Protein AF-A0A1R2CEP1-F1 (afdb_monomer)

Radius of gyration: 15.43 Å; Cα contacts (8 Å, |Δi|>4): 110; chains: 1; bounding box: 35×27×43 Å

Organism: NCBI:txid5963

Nearest PDB structures (foldseek):
  4o4d-assembly1_A  TM=8.294E-01  e=1.642E-04  Entamoeba histolytica HM-1:IMSS-A
  8omi-assembly1_A  TM=8.207E-01  e=2.782E-04  Entamoeba histolytica
  4o4b-assembly1_B  TM=8.382E-01  e=5.744E-04  Entamoeba histolytica HM-1:IMSS-A
  4frf-assembly1_A  TM=8.305E-01  e=5.744E-04  Arabidopsis thaliana
  4frf-assembly1_B  TM=8.344E-01  e=6.553E-04  Arabidopsis thaliana

Foldseek 3Di:
DDKDAALQPDDPPDDPVVNVVRVVLSVLACCNPVRMFDPWDWAAAPVRHTDDTDDDRVVRSPHDPVCVVVSVCSRQDHPNDGNVVVVVVVVVVVVVVVD

InterPro domains:
  IPR005522 Inositol polyphosphate kinase [PF03770] (1-98)
  IPR005522 Inositol polyphosphate kinase [PTHR12400] (1-98)
  IPR038286 Inositol polyphosphate kinase superfamily [G3DSA:3.30.470.160] (1-99)

pLDDT: mean 91.35, std 5.76, range [56.5, 97.38]

Structure (mmCIF, N/CA/C/O backbone):
data_AF-A0A1R2CEP1-F1
#
_entry.id   AF-A0A1R2CEP1-F1
#
loop_
_atom_site.group_PDB
_atom_site.id
_atom_site.type_symbol
_atom_site.label_atom_id
_atom_site.label_alt_id
_atom_site.label_comp_id
_atom_site.label_asym_id
_atom_site.label_entity_id
_atom_site.label_seq_id
_atom_site.pdbx_PDB_ins_code
_atom_site.Cartn_x
_atom_site.Cartn_y
_atom_site.Cartn_z
_atom_site.occupancy
_atom_site.B_iso_or_equiv
_atom_site.auth_seq_id
_atom_site.auth_comp_id
_atom_site.auth_asym_id
_atom_site.auth_atom_id
_atom_site.pdbx_PDB_model_num
ATOM 1 N N . MET A 1 1 ? -6.192 7.886 1.902 1.00 89.50 1 MET A N 1
ATOM 2 C CA . MET A 1 1 ? -4.956 7.124 1.630 1.00 89.50 1 MET A CA 1
ATOM 3 C C . MET A 1 1 ? -4.837 6.962 0.129 1.00 89.50 1 MET A C 1
ATOM 5 O O . MET A 1 1 ? -5.862 6.778 -0.511 1.00 89.50 1 MET A O 1
ATOM 9 N N . ASP A 1 2 ? -3.628 7.068 -0.404 1.00 91.25 2 ASP A N 1
ATOM 10 C CA . ASP A 1 2 ? -3.313 6.786 -1.804 1.00 91.25 2 ASP A CA 1
ATOM 11 C C . ASP A 1 2 ? -2.426 5.537 -1.892 1.00 91.25 2 ASP A C 1
ATOM 13 O O . ASP A 1 2 ? -1.507 5.364 -1.080 1.00 91.25 2 ASP A O 1
ATOM 17 N N . CYS A 1 3 ? -2.715 4.684 -2.873 1.00 91.81 3 CYS A N 1
ATOM 18 C CA . CYS A 1 3 ? -2.052 3.407 -3.093 1.00 91.81 3 CYS A CA 1
ATOM 19 C C . CYS A 1 3 ? -1.695 3.218 -4.569 1.00 91.81 3 CYS A C 1
ATOM 21 O O . CYS A 1 3 ? -2.498 3.455 -5.469 1.00 91.81 3 CYS A O 1
ATOM 23 N N . LYS A 1 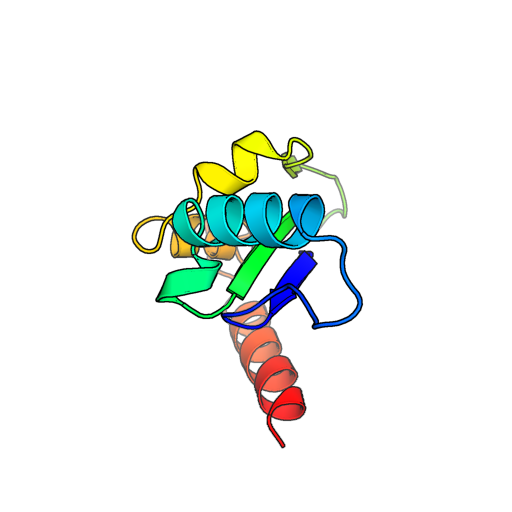4 ? -0.504 2.671 -4.816 1.00 92.44 4 LYS A N 1
ATOM 24 C CA . LYS A 1 4 ? -0.102 2.155 -6.130 1.00 92.44 4 LYS A CA 1
ATOM 25 C C . LYS A 1 4 ? -0.453 0.672 -6.190 1.00 92.44 4 LYS A C 1
ATOM 27 O O . LYS A 1 4 ? 0.022 -0.080 -5.342 1.00 92.44 4 LYS A O 1
ATOM 32 N N . LEU A 1 5 ? -1.232 0.263 -7.188 1.00 93.44 5 LEU A N 1
ATOM 33 C CA . LEU A 1 5 ? -1.634 -1.130 -7.405 1.00 93.44 5 LEU A CA 1
ATOM 34 C C . LEU A 1 5 ? -0.786 -1.798 -8.497 1.00 93.44 5 LEU A C 1
ATOM 36 O O . LEU A 1 5 ? -0.347 -1.144 -9.444 1.00 93.44 5 LEU A O 1
ATOM 40 N N . GLY A 1 6 ? -0.595 -3.109 -8.367 1.00 93.88 6 GLY A N 1
ATOM 41 C CA . GLY A 1 6 ? 0.138 -3.965 -9.296 1.00 93.88 6 GLY A CA 1
ATOM 42 C C . GLY A 1 6 ? 1.569 -4.275 -8.848 1.00 93.88 6 GLY A C 1
ATOM 43 O O . GLY A 1 6 ? 2.269 -3.429 -8.301 1.00 93.88 6 GLY A O 1
ATOM 44 N N . ARG A 1 7 ? 2.043 -5.496 -9.139 1.00 95.69 7 ARG A N 1
ATOM 45 C CA . ARG A 1 7 ? 3.437 -5.924 -8.873 1.00 95.69 7 ARG A CA 1
ATOM 46 C C . ARG A 1 7 ? 4.461 -5.262 -9.800 1.00 95.69 7 ARG A C 1
ATOM 48 O O . ARG A 1 7 ? 5.642 -5.140 -9.469 1.00 95.69 7 ARG A O 1
ATOM 55 N N . ILE A 1 8 ? 4.001 -4.828 -10.969 1.00 94.44 8 ILE A N 1
ATOM 56 C CA . ILE A 1 8 ? 4.784 -4.155 -12.001 1.00 94.44 8 ILE A CA 1
ATOM 57 C C . ILE A 1 8 ? 4.210 -2.752 -12.147 1.00 94.44 8 ILE A C 1
ATOM 59 O O . ILE A 1 8 ? 3.038 -2.594 -12.463 1.00 94.44 8 ILE A O 1
ATOM 63 N N . THR A 1 9 ? 5.034 -1.733 -11.911 1.00 94.00 9 THR A N 1
ATOM 64 C CA . THR A 1 9 ? 4.585 -0.327 -11.935 1.00 94.00 9 THR A CA 1
ATOM 65 C C . THR A 1 9 ? 5.153 0.465 -13.119 1.00 94.00 9 THR A C 1
ATOM 67 O O . THR A 1 9 ? 4.902 1.663 -13.256 1.00 94.00 9 THR A O 1
ATOM 70 N N . TRP A 1 10 ? 5.907 -0.201 -13.994 1.00 94.62 10 TRP A N 1
ATOM 71 C CA . TRP A 1 10 ? 6.432 0.348 -15.242 1.00 94.62 10 TRP A CA 1
ATOM 72 C C . TRP A 1 10 ? 5.722 -0.265 -16.452 1.00 94.62 10 TRP A C 1
ATOM 74 O O . TRP A 1 10 ? 5.055 -1.291 -16.362 1.00 94.62 10 TRP A O 1
ATOM 84 N N . THR A 1 11 ? 5.912 0.365 -17.604 1.00 94.81 11 THR A N 1
ATOM 85 C CA . THR A 1 11 ? 5.379 -0.067 -18.902 1.00 94.81 11 THR A CA 1
ATOM 86 C C . THR A 1 11 ? 6.504 -0.052 -19.940 1.00 94.81 11 THR A C 1
ATOM 88 O O . THR A 1 11 ? 7.528 0.592 -19.691 1.00 94.81 11 THR A O 1
ATOM 91 N N . PRO A 1 12 ? 6.335 -0.706 -21.104 1.00 94.12 12 PRO A N 1
ATOM 92 C CA . PRO A 1 12 ? 7.345 -0.705 -22.166 1.00 94.12 12 PRO A CA 1
ATOM 93 C C . PRO A 1 12 ? 7.691 0.686 -22.720 1.00 94.12 12 PRO A C 1
ATOM 95 O O . PRO A 1 12 ? 8.757 0.865 -23.290 1.00 94.12 12 PRO A O 1
ATOM 98 N N . HIS A 1 13 ? 6.813 1.677 -22.537 1.00 96.50 13 HIS A N 1
ATOM 99 C CA . HIS A 1 13 ? 7.028 3.053 -23.001 1.00 96.50 13 HIS A CA 1
ATOM 100 C C . HIS A 1 13 ? 7.910 3.892 -22.064 1.00 96.50 13 HIS A C 1
ATOM 102 O O . HIS A 1 13 ? 8.259 5.024 -22.390 1.00 96.50 13 HIS A O 1
ATOM 108 N N . HIS A 1 14 ? 8.250 3.376 -20.881 1.00 96.12 14 HIS A N 1
ATOM 109 C CA . HIS A 1 14 ? 9.150 4.066 -19.966 1.00 96.12 14 HIS A CA 1
ATOM 110 C C . HIS A 1 14 ? 10.609 3.937 -20.413 1.00 96.12 14 HIS A C 1
ATOM 112 O O . HIS A 1 14 ? 11.026 2.910 -20.941 1.00 96.12 14 HIS A O 1
ATOM 118 N N . THR A 1 15 ? 11.416 4.957 -20.111 1.00 97.38 15 THR A N 1
ATOM 119 C CA . THR A 1 15 ? 12.869 4.891 -20.325 1.00 97.38 15 THR A CA 1
ATOM 120 C C . THR A 1 15 ? 13.505 3.771 -19.498 1.00 97.38 15 THR A C 1
ATOM 122 O O . THR A 1 15 ? 13.016 3.426 -18.416 1.00 97.38 15 THR A O 1
ATOM 125 N N . GLU A 1 16 ? 14.650 3.252 -19.944 1.00 96.81 16 GLU A N 1
ATOM 126 C CA . GLU A 1 16 ? 15.395 2.224 -19.205 1.00 96.81 16 GLU A CA 1
ATOM 127 C C . GLU A 1 16 ? 15.752 2.661 -17.781 1.00 96.81 16 GLU A C 1
ATOM 129 O O . GLU A 1 16 ? 15.654 1.870 -16.839 1.00 96.81 16 GLU A O 1
ATOM 134 N N . LYS A 1 17 ? 16.123 3.939 -17.610 1.00 97.06 17 LYS A N 1
ATOM 135 C CA . LYS A 1 17 ? 16.385 4.532 -16.295 1.00 97.06 17 LYS A CA 1
ATOM 136 C C . LYS A 1 17 ? 15.144 4.442 -15.412 1.00 97.06 17 LYS A C 1
ATOM 138 O O . LYS A 1 17 ? 15.226 3.941 -14.295 1.00 97.06 17 LYS A O 1
ATOM 143 N N . THR A 1 18 ? 13.986 4.867 -15.918 1.00 96.06 18 THR A N 1
ATOM 144 C CA . THR A 1 18 ? 12.735 4.801 -15.157 1.00 96.06 18 THR A CA 1
ATOM 145 C C . THR A 1 18 ? 12.383 3.362 -14.792 1.00 96.06 18 THR A C 1
ATOM 147 O O . THR A 1 18 ? 12.061 3.097 -13.638 1.00 96.06 18 THR A O 1
ATOM 150 N N . ILE A 1 19 ? 12.490 2.415 -15.728 1.00 96.94 19 ILE A N 1
ATOM 151 C CA . ILE A 1 19 ? 12.232 0.992 -15.456 1.00 96.94 19 ILE A CA 1
ATOM 152 C C . ILE A 1 19 ? 13.154 0.477 -14.342 1.00 96.94 19 ILE A C 1
ATOM 154 O O . ILE A 1 19 ? 12.693 -0.220 -13.437 1.00 96.94 19 ILE A O 1
ATOM 158 N N . ARG A 1 20 ? 14.444 0.833 -14.372 1.00 96.25 20 ARG A N 1
ATOM 159 C CA . ARG A 1 20 ? 15.421 0.459 -13.338 1.00 96.25 20 ARG A CA 1
ATOM 160 C C . ARG A 1 20 ? 15.050 1.027 -11.967 1.00 96.25 20 ARG A C 1
ATOM 162 O O . ARG A 1 20 ? 15.000 0.267 -11.000 1.00 96.25 20 ARG A O 1
ATOM 169 N N . ASP A 1 21 ? 14.728 2.317 -11.901 1.00 93.81 21 ASP A N 1
ATOM 170 C CA . ASP 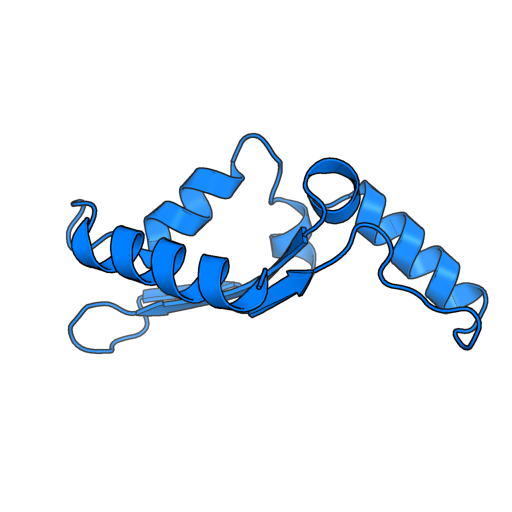A 1 21 ? 14.336 3.006 -10.665 1.00 93.81 21 ASP A CA 1
ATOM 171 C C . ASP A 1 21 ? 13.049 2.393 -10.076 1.00 93.81 21 ASP A C 1
ATOM 173 O O . ASP A 1 21 ? 12.934 2.173 -8.868 1.00 93.81 21 ASP A O 1
ATOM 177 N N . GLN A 1 22 ? 12.085 2.044 -10.934 1.00 93.81 22 GLN A N 1
ATOM 178 C CA . GLN A 1 22 ? 10.845 1.386 -10.524 1.00 93.81 22 GLN A CA 1
ATOM 179 C C . GLN A 1 22 ? 11.068 -0.047 -10.027 1.00 93.81 22 GLN A C 1
ATOM 181 O O . GLN A 1 22 ? 10.515 -0.427 -8.996 1.00 93.81 22 GLN A O 1
ATOM 186 N N . LYS A 1 23 ? 11.918 -0.830 -10.703 1.00 94.88 23 LYS A N 1
ATOM 187 C CA . LYS A 1 23 ? 12.319 -2.165 -10.233 1.00 94.88 23 LYS A CA 1
ATOM 188 C C . LYS A 1 23 ? 12.985 -2.097 -8.860 1.00 94.88 23 LYS A C 1
ATOM 190 O O . LYS A 1 23 ? 12.664 -2.911 -7.999 1.00 94.88 23 LYS A O 1
ATOM 195 N N . ALA A 1 24 ? 13.882 -1.133 -8.644 1.00 93.06 24 ALA A N 1
ATOM 196 C CA . ALA A 1 24 ? 14.521 -0.926 -7.346 1.00 93.06 24 ALA A CA 1
ATOM 197 C C . ALA A 1 24 ? 13.486 -0.577 -6.265 1.00 93.06 24 ALA A C 1
ATOM 199 O O . ALA A 1 24 ? 13.461 -1.208 -5.212 1.00 93.06 24 ALA A O 1
ATOM 200 N N . LYS A 1 25 ? 12.562 0.348 -6.555 1.00 91.00 25 LYS A N 1
ATOM 201 C CA . LYS A 1 25 ? 11.487 0.727 -5.625 1.00 91.00 25 LYS A CA 1
ATOM 202 C C . LYS A 1 25 ? 10.554 -0.439 -5.285 1.00 91.00 25 LYS A C 1
ATOM 204 O O . LYS A 1 25 ? 10.193 -0.606 -4.124 1.00 91.00 25 LYS A O 1
ATOM 209 N N . ASN A 1 26 ? 10.186 -1.269 -6.260 1.00 93.56 26 ASN A N 1
ATOM 210 C CA . ASN A 1 26 ? 9.294 -2.406 -6.019 1.00 93.56 26 ASN A CA 1
ATOM 211 C C . ASN A 1 26 ? 9.939 -3.494 -5.145 1.00 93.56 26 ASN A C 1
ATOM 213 O O . ASN A 1 26 ? 9.205 -4.223 -4.4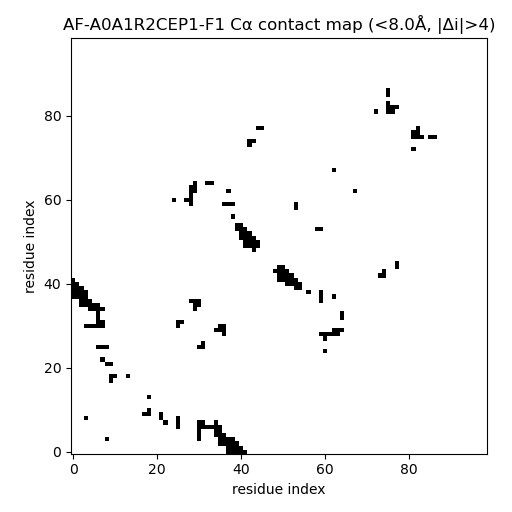90 1.00 93.56 26 ASN A O 1
ATOM 217 N N . LYS A 1 27 ? 11.278 -3.587 -5.106 1.00 91.50 27 LYS A N 1
ATOM 218 C CA . LYS A 1 27 ? 12.014 -4.484 -4.193 1.00 91.50 27 LYS A CA 1
ATOM 219 C C . LYS A 1 27 ? 12.068 -3.979 -2.750 1.00 91.50 27 LYS A C 1
ATOM 221 O O . LYS A 1 27 ? 12.232 -4.782 -1.845 1.00 91.50 27 LYS A O 1
ATOM 226 N N . LEU A 1 28 ? 11.977 -2.665 -2.552 1.00 91.38 28 LEU A N 1
ATOM 227 C CA . LEU A 1 28 ? 12.082 -2.005 -1.244 1.00 91.38 28 LEU A CA 1
ATOM 228 C C . LEU A 1 28 ? 10.718 -1.691 -0.618 1.00 91.38 28 LEU A C 1
ATOM 230 O O . LEU A 1 28 ? 10.644 -0.986 0.378 1.00 91.38 28 LEU A O 1
ATOM 234 N N . THR A 1 29 ? 9.629 -2.119 -1.247 1.00 94.06 29 THR A N 1
ATOM 235 C CA . THR A 1 29 ? 8.266 -1.819 -0.806 1.00 94.06 29 THR A CA 1
ATOM 236 C C . THR A 1 29 ? 7.411 -3.064 -0.951 1.00 94.06 29 THR A C 1
ATOM 238 O O . THR A 1 29 ? 7.758 -3.986 -1.690 1.00 94.06 29 THR A O 1
ATOM 241 N N . THR A 1 30 ? 6.221 -3.041 -0.362 1.00 96.06 30 THR A N 1
ATOM 242 C CA . THR A 1 30 ? 5.233 -4.127 -0.457 1.00 96.06 30 THR A CA 1
ATOM 243 C C . THR A 1 30 ? 4.686 -4.363 -1.876 1.00 96.06 30 THR A C 1
ATOM 245 O O . THR A 1 30 ? 3.864 -5.246 -2.107 1.00 96.06 30 THR A O 1
ATOM 248 N N . THR A 1 31 ? 5.128 -3.586 -2.875 1.00 95.88 31 THR A N 1
ATOM 249 C CA . THR A 1 31 ? 4.666 -3.732 -4.263 1.00 95.88 31 THR A CA 1
ATOM 250 C C . THR A 1 31 ? 5.016 -5.097 -4.839 1.00 95.88 31 THR A C 1
ATOM 252 O O . THR A 1 31 ? 4.177 -5.708 -5.495 1.00 95.88 31 THR A O 1
ATOM 255 N N . GLY A 1 32 ? 6.241 -5.580 -4.611 1.00 92.69 32 GLY A N 1
ATOM 256 C CA . GLY A 1 32 ? 6.679 -6.871 -5.141 1.00 92.69 32 GLY A CA 1
ATOM 257 C C . GLY A 1 32 ? 5.973 -8.060 -4.485 1.00 92.69 32 GLY A C 1
ATOM 258 O O . GLY A 1 32 ? 5.618 -9.017 -5.172 1.00 92.69 32 GLY A O 1
ATOM 259 N N . THR A 1 33 ? 5.740 -7.978 -3.177 1.00 95.06 33 THR A N 1
ATOM 260 C CA . THR A 1 33 ? 5.200 -9.058 -2.342 1.00 95.06 33 THR A CA 1
ATOM 261 C C . THR A 1 33 ? 3.670 -9.082 -2.360 1.00 95.06 33 THR A C 1
ATOM 263 O O . THR A 1 33 ? 3.059 -10.041 -2.845 1.00 95.06 33 THR A O 1
ATOM 266 N N . LEU A 1 34 ? 3.041 -7.985 -1.934 1.00 95.69 34 LEU A N 1
ATOM 267 C CA . LEU A 1 34 ? 1.589 -7.853 -1.782 1.00 95.69 34 LEU A CA 1
ATOM 268 C C . LEU A 1 34 ? 0.887 -7.366 -3.053 1.00 95.69 34 LEU A C 1
ATOM 270 O O . LEU A 1 34 ? -0.337 -7.401 -3.139 1.00 95.69 34 LEU A O 1
ATOM 274 N N . GLY A 1 35 ? 1.637 -6.907 -4.058 1.00 95.56 35 GLY A N 1
ATOM 275 C CA . GLY A 1 35 ? 1.051 -6.375 -5.289 1.00 95.56 35 GLY A CA 1
ATOM 276 C C . GLY A 1 35 ? 0.457 -4.978 -5.145 1.00 95.56 35 GLY A C 1
ATOM 277 O O . GLY A 1 35 ? -0.261 -4.539 -6.038 1.00 95.56 35 GLY A O 1
ATOM 278 N N . PHE A 1 36 ? 0.763 -4.265 -4.061 1.00 95.06 36 PHE A N 1
ATOM 279 C CA . PHE A 1 36 ? 0.461 -2.845 -3.906 1.00 95.06 36 PHE A CA 1
ATOM 280 C C . PHE A 1 36 ? 1.410 -2.190 -2.898 1.00 95.06 36 PHE A C 1
ATOM 282 O O . PHE A 1 36 ? 2.090 -2.875 -2.139 1.00 95.06 36 PHE A O 1
ATOM 289 N N . ARG A 1 37 ? 1.448 -0.857 -2.857 1.00 94.19 37 ARG A N 1
ATOM 290 C CA . ARG A 1 37 ? 2.073 -0.096 -1.760 1.00 94.19 37 ARG A CA 1
ATOM 291 C C . ARG A 1 37 ? 1.290 1.169 -1.449 1.00 94.19 37 ARG A C 1
ATOM 293 O O . ARG A 1 37 ? 0.682 1.750 -2.350 1.00 94.19 37 ARG A O 1
ATOM 300 N N . ILE A 1 38 ? 1.399 1.641 -0.214 1.00 93.75 38 ILE A N 1
ATOM 301 C CA . ILE A 1 38 ? 0.940 2.978 0.173 1.00 93.75 38 ILE A CA 1
ATOM 302 C C . ILE A 1 38 ? 1.890 4.015 -0.451 1.00 93.75 38 ILE A C 1
ATOM 304 O O . ILE A 1 38 ? 3.110 3.891 -0.342 1.00 93.75 38 ILE A O 1
ATOM 308 N N . SER A 1 39 ? 1.338 5.019 -1.136 1.00 91.75 39 SER A N 1
ATOM 309 C CA . SER A 1 39 ? 2.084 6.130 -1.759 1.00 91.75 39 SER A CA 1
ATOM 310 C C . SER A 1 39 ? 1.745 7.502 -1.183 1.00 91.75 39 SER A C 1
ATOM 312 O O . SER A 1 39 ? 2.444 8.471 -1.472 1.00 91.75 39 SER A O 1
ATOM 314 N N . GLY A 1 40 ? 0.696 7.587 -0.365 1.00 92.88 40 GLY A N 1
ATOM 315 C CA . GLY A 1 40 ? 0.290 8.806 0.319 1.00 92.88 40 GLY A CA 1
ATOM 316 C C . GLY A 1 40 ? -0.591 8.492 1.520 1.00 92.88 40 GLY A C 1
ATOM 317 O O . GLY A 1 40 ? -1.564 7.743 1.403 1.00 92.88 40 GLY A O 1
ATOM 318 N N . LEU A 1 41 ? -0.295 9.086 2.678 1.00 92.50 41 LEU A N 1
ATOM 319 C CA . LEU A 1 41 ? -1.133 8.926 3.865 1.00 92.50 41 LEU A CA 1
ATOM 320 C C . LEU A 1 41 ? -1.362 10.264 4.565 1.00 92.50 41 LEU A C 1
ATOM 322 O O . LEU A 1 41 ? -0.422 10.964 4.928 1.00 92.50 41 LEU A O 1
ATOM 326 N N . VAL A 1 42 ? -2.635 10.592 4.766 1.00 92.44 42 VAL A N 1
ATOM 327 C CA . VAL A 1 42 ? -3.105 11.679 5.625 1.00 92.44 42 VAL A CA 1
ATOM 328 C C . VAL A 1 42 ? -4.174 11.074 6.518 1.00 92.44 42 VAL A C 1
ATOM 330 O O . VAL A 1 42 ? -5.118 10.470 6.004 1.00 92.44 42 VAL A O 1
ATOM 333 N N . VAL A 1 43 ? -4.013 11.232 7.826 1.00 90.94 43 VAL A N 1
ATOM 334 C CA . VAL A 1 43 ? -4.959 10.761 8.838 1.00 90.94 43 VAL A CA 1
ATOM 335 C C . VAL A 1 43 ? -5.593 11.978 9.495 1.00 90.94 43 VAL A C 1
ATOM 337 O O . VAL A 1 43 ? -4.898 12.937 9.850 1.00 90.94 43 VAL A O 1
ATOM 340 N N . LYS A 1 44 ? -6.917 11.943 9.628 1.00 89.94 44 LYS A N 1
ATOM 341 C CA . LYS A 1 44 ? -7.708 12.973 10.298 1.00 89.94 44 LYS A CA 1
ATOM 342 C C . LYS A 1 44 ? -8.507 12.349 11.436 1.00 89.94 44 LYS A C 1
ATOM 344 O O . LYS A 1 44 ? -8.901 11.194 11.314 1.00 89.94 44 LYS A O 1
ATOM 349 N N . ASN A 1 45 ? -8.746 13.106 12.500 1.00 86.38 45 ASN A N 1
ATOM 350 C CA . ASN A 1 45 ? -9.714 12.721 13.526 1.00 86.38 45 ASN A CA 1
ATOM 351 C C . ASN A 1 45 ? -11.156 12.963 13.037 1.00 86.38 45 ASN A C 1
ATOM 353 O O . ASN A 1 45 ? -11.387 13.508 11.951 1.00 86.38 45 ASN A O 1
ATOM 357 N N . ASN A 1 46 ? -12.134 12.585 13.859 1.00 83.25 46 ASN A N 1
ATOM 358 C CA . ASN A 1 46 ? -13.557 12.742 13.548 1.00 83.25 46 ASN A CA 1
ATOM 359 C C . ASN A 1 46 ? -14.022 14.207 13.463 1.00 83.25 46 ASN A C 1
ATOM 361 O O . ASN A 1 46 ? -15.053 14.490 12.859 1.00 83.25 46 ASN A O 1
ATOM 365 N N . GLN A 1 47 ? -13.248 15.148 14.005 1.00 87.75 47 GLN A N 1
ATOM 366 C CA . GLN A 1 47 ? -13.467 16.589 13.861 1.00 87.75 47 GLN A CA 1
ATOM 367 C C . GLN A 1 47 ? -12.928 17.127 12.521 1.00 87.75 47 GLN A C 1
ATOM 369 O O . GLN A 1 47 ? -13.084 18.306 12.208 1.00 87.75 47 GLN A O 1
ATOM 374 N N . GLY A 1 48 ? -12.306 16.269 11.704 1.00 87.88 48 GLY A N 1
ATOM 375 C CA . GLY A 1 48 ? -11.714 16.628 10.417 1.00 87.88 48 GLY A CA 1
ATOM 376 C C . GLY A 1 48 ? -10.319 17.246 10.526 1.00 87.88 48 GLY A C 1
ATOM 377 O O . GLY A 1 48 ? -9.738 17.631 9.503 1.00 87.88 48 GLY A O 1
ATOM 378 N N . GLU A 1 49 ? -9.758 17.311 11.731 1.00 90.62 49 GLU A N 1
ATOM 379 C CA . GLU A 1 49 ? -8.424 17.833 11.992 1.00 90.62 49 GLU A CA 1
ATOM 380 C C . GLU A 1 49 ? -7.377 16.803 11.587 1.00 90.62 49 GLU A C 1
ATOM 382 O O . GLU A 1 49 ? -7.495 15.608 11.852 1.00 90.62 49 GLU A O 1
ATOM 387 N N . LYS A 1 50 ? -6.318 17.266 10.934 1.00 91.44 50 LYS A N 1
ATOM 388 C CA . LYS A 1 50 ? -5.215 16.419 10.488 1.00 91.44 50 LYS A CA 1
ATOM 389 C C . LYS A 1 50 ? -4.298 16.088 11.666 1.00 91.44 50 LYS A C 1
ATOM 391 O O . LYS A 1 50 ? -3.653 16.986 12.198 1.00 91.44 50 LYS A O 1
ATOM 396 N N . ILE A 1 51 ? -4.179 14.803 11.990 1.00 90.31 51 ILE A N 1
ATOM 397 C CA . ILE A 1 51 ? -3.363 14.313 13.114 1.00 90.31 51 ILE A CA 1
ATOM 398 C C . ILE A 1 51 ? -2.053 13.656 12.667 1.00 90.31 51 ILE A C 1
ATOM 400 O O . ILE A 1 51 ? -1.069 13.686 13.396 1.00 90.31 51 ILE A O 1
ATOM 404 N N . GLU A 1 52 ? -1.998 13.114 11.447 1.00 89.25 52 GLU A N 1
ATOM 405 C CA . GLU A 1 52 ? -0.775 12.527 10.890 1.00 89.25 52 GLU A CA 1
ATOM 406 C C . GLU A 1 52 ? -0.708 12.743 9.373 1.00 89.25 52 GLU A C 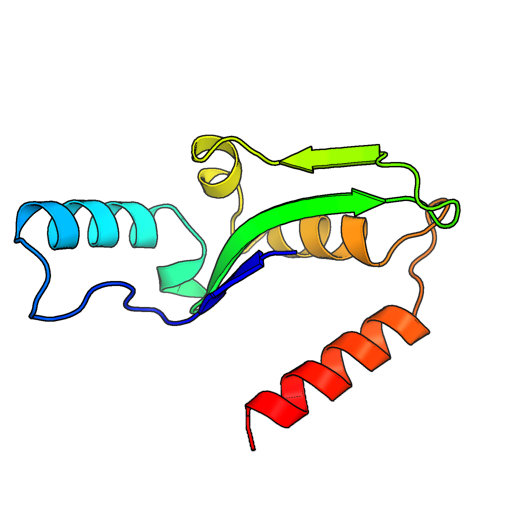1
ATOM 408 O O . GLU A 1 52 ? -1.726 12.764 8.673 1.00 89.25 52 GLU A O 1
ATOM 413 N N . GLN A 1 53 ? 0.504 12.898 8.840 1.00 90.50 53 GLN A N 1
ATOM 414 C CA . GLN A 1 53 ? 0.753 12.858 7.403 1.00 90.50 53 GLN A CA 1
ATOM 415 C C . GLN A 1 53 ? 2.119 12.254 7.100 1.00 90.50 53 GLN A C 1
ATOM 417 O O . GLN A 1 53 ? 3.141 12.740 7.581 1.00 90.50 53 GLN A O 1
ATOM 422 N N . LEU A 1 54 ? 2.131 11.269 6.205 1.00 86.00 54 LEU A N 1
ATOM 423 C CA . LEU A 1 54 ? 3.342 10.802 5.545 1.00 86.00 54 LEU A CA 1
ATOM 424 C C . LEU A 1 54 ? 3.414 11.434 4.156 1.00 86.00 54 LEU A C 1
ATOM 426 O O . LEU A 1 54 ? 2.528 11.248 3.324 1.00 86.00 54 LEU A O 1
ATOM 430 N N . VAL A 1 55 ? 4.468 12.220 3.935 1.00 74.00 55 VAL A N 1
ATOM 431 C CA . VAL A 1 55 ? 4.711 12.980 2.692 1.00 74.00 55 VAL A CA 1
ATOM 432 C C . VAL A 1 55 ? 6.033 12.636 2.020 1.00 74.00 55 VAL A C 1
ATOM 434 O O . VAL A 1 55 ? 6.200 12.903 0.834 1.00 74.00 55 VAL A O 1
ATOM 437 N N . LYS A 1 56 ? 6.984 12.062 2.759 1.00 78.38 56 LYS A N 1
ATOM 438 C CA . LYS A 1 56 ? 8.323 11.772 2.242 1.00 78.38 56 LYS A CA 1
ATOM 439 C C . LYS A 1 56 ? 8.352 10.401 1.580 1.00 78.38 56 LYS A C 1
ATOM 441 O O . LYS A 1 56 ? 7.895 9.427 2.172 1.00 78.38 56 LYS A O 1
ATOM 446 N N . ASN A 1 57 ? 8.923 10.328 0.377 1.00 74.81 57 ASN A N 1
ATOM 447 C CA . ASN A 1 57 ? 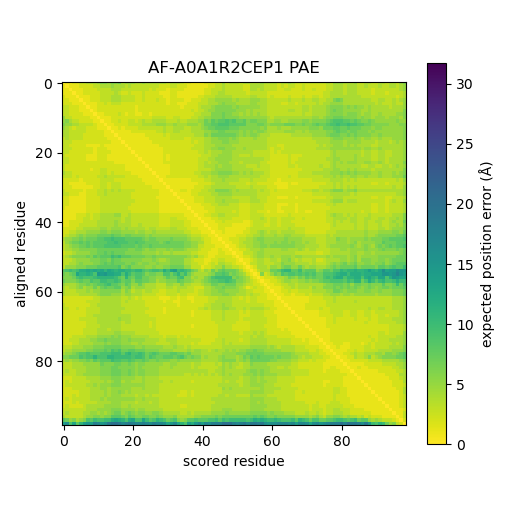9.036 9.084 -0.391 1.00 74.81 57 ASN A CA 1
ATOM 448 C C . ASN A 1 57 ? 9.749 7.977 0.397 1.00 74.81 57 ASN A C 1
ATOM 450 O O . ASN A 1 57 ? 9.373 6.811 0.302 1.00 74.81 57 ASN A O 1
ATOM 454 N N . GLU A 1 58 ? 10.753 8.352 1.184 1.00 81.00 58 GLU A N 1
ATOM 455 C CA . GLU A 1 58 ? 11.569 7.451 1.996 1.00 81.00 58 GLU A CA 1
ATOM 456 C C . GLU A 1 58 ? 10.741 6.800 3.109 1.00 81.00 58 GLU A C 1
ATOM 458 O O . GLU A 1 58 ? 10.939 5.632 3.426 1.00 81.00 58 GLU A O 1
ATOM 463 N N . ALA A 1 59 ? 9.755 7.519 3.653 1.00 80.81 59 ALA A N 1
ATOM 464 C CA . ALA A 1 59 ? 8.898 7.002 4.714 1.00 80.81 59 ALA A CA 1
ATOM 465 C C . ALA A 1 59 ? 7.944 5.898 4.224 1.00 80.81 59 ALA A C 1
ATOM 467 O O . ALA A 1 59 ? 7.483 5.081 5.012 1.00 80.81 59 ALA A O 1
ATOM 468 N N . PHE A 1 60 ? 7.672 5.825 2.918 1.00 84.94 60 PHE A N 1
ATOM 469 C CA . PHE A 1 60 ? 6.902 4.716 2.346 1.00 84.94 60 PHE A CA 1
ATOM 470 C C . PHE A 1 60 ? 7.755 3.464 2.103 1.00 84.94 60 PHE A C 1
ATOM 472 O O . PHE A 1 60 ? 7.200 2.384 1.931 1.00 84.94 60 PHE A O 1
ATOM 479 N N . MET A 1 61 ? 9.090 3.584 2.101 1.00 86.81 61 MET A N 1
ATOM 480 C CA . MET A 1 61 ? 10.001 2.435 1.983 1.00 86.81 61 MET A CA 1
ATOM 481 C C . MET A 1 61 ? 10.188 1.692 3.311 1.00 86.81 61 MET A C 1
ATOM 483 O O . MET A 1 61 ? 10.624 0.549 3.308 1.00 86.81 61 MET A O 1
ATOM 487 N N . SER A 1 62 ? 9.836 2.306 4.447 1.00 90.00 62 SER A N 1
ATOM 488 C CA . SER A 1 62 ? 9.805 1.625 5.750 1.00 90.00 62 SER A CA 1
ATOM 489 C C . SER A 1 62 ? 8.517 0.830 5.997 1.00 90.00 62 SER A C 1
ATOM 491 O O . SER A 1 62 ? 8.360 0.239 7.064 1.00 90.00 62 SER A O 1
ATOM 493 N N . ILE A 1 63 ? 7.578 0.840 5.046 1.00 93.38 63 ILE A N 1
ATOM 494 C CA . ILE A 1 63 ? 6.351 0.043 5.111 1.00 93.38 63 ILE A CA 1
ATOM 495 C C . ILE A 1 63 ? 6.652 -1.335 4.529 1.00 93.38 63 ILE A C 1
ATOM 497 O O . ILE A 1 63 ? 7.014 -1.457 3.357 1.00 93.38 63 ILE A O 1
ATOM 501 N N . THR A 1 64 ? 6.494 -2.357 5.359 1.00 94.81 64 THR A N 1
ATOM 502 C CA . THR A 1 64 ? 6.793 -3.755 5.049 1.00 94.81 64 THR A CA 1
ATOM 503 C C . THR A 1 64 ? 5.545 -4.613 5.217 1.00 94.81 64 THR A C 1
ATOM 505 O O . THR A 1 64 ? 4.539 -4.164 5.770 1.00 94.81 64 THR A O 1
ATOM 508 N N . ASP A 1 65 ? 5.603 -5.857 4.753 1.00 95.12 65 ASP A N 1
ATOM 509 C CA . ASP A 1 65 ? 4.495 -6.808 4.867 1.00 95.12 65 ASP A CA 1
ATOM 510 C C . ASP A 1 65 ? 4.099 -7.038 6.338 1.00 95.12 65 ASP A C 1
ATOM 512 O O . ASP A 1 65 ? 2.923 -7.217 6.648 1.00 95.12 65 ASP A O 1
ATOM 516 N N . GLU A 1 66 ? 5.066 -6.957 7.254 1.00 95.56 66 GLU A N 1
ATOM 517 C CA . GLU A 1 66 ? 4.872 -7.180 8.687 1.00 95.56 66 GLU A CA 1
ATOM 518 C C . GLU A 1 66 ? 4.177 -6.007 9.387 1.00 95.56 66 GLU A C 1
ATOM 520 O O . GLU A 1 66 ? 3.417 -6.221 10.330 1.00 95.56 66 GLU A O 1
ATOM 525 N N . ASN A 1 67 ? 4.427 -4.766 8.950 1.00 95.31 67 ASN A N 1
ATOM 526 C CA . ASN A 1 67 ? 3.931 -3.566 9.637 1.00 95.31 67 ASN A CA 1
ATOM 527 C C . ASN A 1 67 ? 2.793 -2.842 8.903 1.00 95.31 67 ASN A C 1
ATOM 529 O O . ASN A 1 67 ? 2.210 -1.901 9.445 1.00 95.31 67 ASN A O 1
ATOM 533 N N . ILE A 1 68 ? 2.438 -3.271 7.688 1.00 94.06 68 ILE A N 1
ATOM 534 C CA . ILE A 1 68 ? 1.434 -2.584 6.866 1.00 94.06 68 ILE A CA 1
ATOM 535 C C . ILE A 1 68 ? 0.073 -2.468 7.565 1.00 94.06 68 ILE A C 1
ATOM 537 O O . ILE A 1 68 ? -0.603 -1.444 7.445 1.00 94.06 68 ILE A O 1
ATOM 541 N N . HIS A 1 69 ? -0.306 -3.470 8.363 1.00 93.81 69 HIS A N 1
ATOM 542 C CA . HIS A 1 69 ? -1.544 -3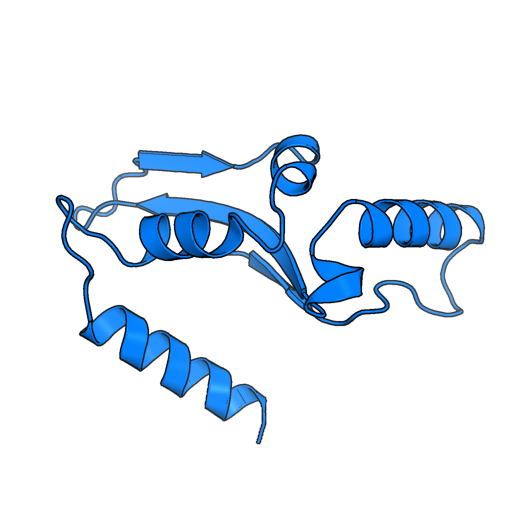.454 9.141 1.00 93.81 69 HIS A CA 1
ATOM 543 C C . HIS A 1 69 ? -1.617 -2.284 10.127 1.00 93.81 69 HIS A C 1
ATOM 545 O O . HIS A 1 69 ? -2.705 -1.757 10.356 1.00 93.81 69 HIS A O 1
ATOM 551 N N . ASP A 1 70 ? -0.490 -1.830 10.675 1.00 93.44 70 ASP A N 1
ATOM 552 C CA . ASP A 1 70 ? -0.482 -0.707 11.613 1.00 93.44 70 ASP A CA 1
ATOM 553 C C . ASP A 1 70 ? -0.776 0.622 10.908 1.00 93.44 70 ASP A C 1
ATOM 555 O O . ASP A 1 70 ? -1.444 1.489 11.472 1.00 93.44 70 ASP A O 1
ATOM 559 N N . TYR A 1 71 ? -0.393 0.760 9.636 1.00 92.69 71 TYR A N 1
ATOM 560 C CA . TYR A 1 71 ? -0.779 1.915 8.821 1.00 92.69 71 TYR A CA 1
ATOM 561 C C . TYR A 1 71 ? -2.271 1.908 8.484 1.00 92.69 71 TYR A C 1
ATOM 563 O O . TYR A 1 71 ? -2.900 2.965 8.495 1.00 92.69 71 TYR A O 1
ATOM 571 N N . PHE A 1 72 ? -2.861 0.734 8.246 1.00 92.75 72 PHE A N 1
ATOM 572 C CA . PHE A 1 72 ? -4.312 0.618 8.085 1.00 92.75 72 PHE A CA 1
ATOM 573 C C . PHE A 1 72 ? -5.056 0.959 9.375 1.00 92.75 72 PHE A C 1
ATOM 575 O O . PHE A 1 72 ? -6.022 1.720 9.334 1.00 92.75 72 PHE A O 1
ATOM 582 N N . LYS A 1 73 ? -4.578 0.471 10.526 1.00 92.69 73 LYS A N 1
ATOM 583 C CA . LYS A 1 73 ? -5.147 0.796 11.842 1.00 92.69 73 LYS A CA 1
ATOM 584 C C . LYS A 1 73 ? -5.213 2.303 12.079 1.00 92.69 73 LYS A C 1
ATOM 586 O O . LYS A 1 73 ? -6.262 2.787 12.483 1.00 92.69 73 LYS A O 1
ATOM 591 N N . LYS A 1 74 ? -4.168 3.063 11.730 1.00 90.50 74 LYS A N 1
ATOM 592 C CA . LYS A 1 74 ? -4.180 4.537 11.833 1.00 90.50 74 LYS A CA 1
ATOM 593 C C . LYS A 1 74 ? -5.348 5.198 11.093 1.00 90.50 74 LYS A C 1
ATOM 595 O O . LYS A 1 74 ? -5.787 6.262 11.501 1.00 90.50 74 LYS A O 1
ATOM 600 N N . ILE A 1 75 ? -5.832 4.597 10.006 1.00 89.44 75 ILE A N 1
ATOM 601 C CA . ILE A 1 75 ? -6.927 5.141 9.186 1.00 89.44 75 ILE A CA 1
ATOM 602 C C . ILE A 1 75 ? -8.292 4.813 9.788 1.00 89.44 75 ILE A C 1
ATOM 604 O O . ILE A 1 75 ? -9.216 5.613 9.688 1.00 89.44 75 ILE A O 1
ATOM 608 N N . VAL A 1 76 ? -8.430 3.617 10.360 1.00 91.69 76 VAL A N 1
ATOM 609 C CA . VAL A 1 76 ? -9.724 3.074 10.801 1.00 91.69 76 VAL A CA 1
ATOM 610 C C . VAL A 1 76 ? -9.922 3.146 12.313 1.00 91.69 76 VAL A C 1
ATOM 612 O O . VAL A 1 76 ? -10.939 2.674 12.810 1.00 91.69 76 VAL A O 1
ATOM 615 N N . MET A 1 77 ? -8.963 3.691 13.059 1.00 91.00 77 MET A N 1
ATOM 616 C CA . MET A 1 77 ? -9.072 3.892 14.500 1.00 91.00 77 MET A CA 1
ATOM 617 C C . MET A 1 77 ? -9.507 5.317 14.831 1.00 91.00 77 MET A C 1
ATOM 619 O O . MET A 1 77 ? -9.015 6.278 14.248 1.00 91.00 77 MET A O 1
ATOM 623 N N . ASP A 1 78 ? -10.360 5.437 15.843 1.00 85.50 78 ASP A N 1
ATOM 624 C CA . ASP A 1 78 ? -10.673 6.696 16.515 1.00 85.50 78 ASP A CA 1
ATOM 625 C C . ASP A 1 78 ? -10.576 6.485 18.027 1.00 85.50 78 ASP A C 1
ATOM 627 O O . ASP A 1 78 ? -11.021 5.457 18.538 1.00 85.50 78 ASP A O 1
ATOM 631 N N . GLN A 1 79 ? -9.930 7.419 18.728 1.00 85.12 79 GLN A N 1
ATOM 632 C CA . GLN A 1 79 ? -9.708 7.361 20.183 1.00 85.12 79 GLN A CA 1
ATOM 633 C C . GLN A 1 79 ? -9.168 6.006 20.699 1.00 85.12 79 GLN A C 1
ATOM 635 O O . GLN A 1 79 ? -9.505 5.557 21.790 1.00 85.12 79 GLN A O 1
ATOM 640 N N . GLY A 1 80 ? -8.319 5.334 19.914 1.00 85.81 80 GLY A N 1
ATOM 641 C CA . GLY A 1 80 ? -7.744 4.034 20.283 1.00 85.81 80 GLY A CA 1
ATOM 642 C C . GLY A 1 80 ? -8.634 2.819 19.988 1.00 85.81 80 GLY A C 1
ATOM 643 O O . GLY A 1 80 ? -8.236 1.696 20.289 1.00 85.81 80 GLY A O 1
ATOM 644 N N . ILE A 1 81 ? -9.801 3.012 19.368 1.00 90.44 81 ILE A N 1
ATOM 645 C CA . ILE A 1 81 ? -10.778 1.958 19.068 1.00 90.44 81 ILE A CA 1
ATOM 646 C C . ILE A 1 81 ? -10.949 1.818 17.553 1.00 90.44 81 ILE A C 1
ATOM 648 O O . ILE A 1 81 ? -11.130 2.806 16.840 1.00 90.44 81 ILE A O 1
ATOM 652 N N . ILE A 1 82 ? -10.925 0.579 17.053 1.00 92.00 82 ILE A N 1
ATOM 653 C CA . ILE A 1 82 ? -11.194 0.274 15.641 1.00 92.00 82 ILE A CA 1
ATOM 654 C C . ILE A 1 82 ? -12.667 0.541 15.324 1.00 92.00 82 ILE A C 1
ATOM 656 O O . ILE A 1 82 ? -13.571 -0.041 15.922 1.00 92.00 82 ILE A O 1
ATOM 660 N N . GLN A 1 83 ? -12.903 1.370 14.315 1.00 92.31 83 GLN A N 1
ATOM 661 C CA . GLN A 1 83 ? -14.222 1.687 13.790 1.00 92.31 83 GLN A CA 1
ATOM 662 C C . GLN A 1 83 ? -14.646 0.606 12.785 1.00 92.31 83 GLN A C 1
ATOM 664 O O . GLN A 1 83 ? -14.435 0.737 11.580 1.00 92.31 83 GLN A O 1
ATOM 669 N N . VAL A 1 84 ? -15.242 -0.487 13.277 1.00 93.94 84 VAL A N 1
ATOM 670 C CA . VAL A 1 84 ? -15.582 -1.688 12.478 1.00 93.94 84 VAL A CA 1
ATOM 671 C C . VAL A 1 84 ? -16.374 -1.355 11.209 1.00 93.94 84 VAL A C 1
ATOM 673 O O . VAL A 1 84 ? -16.022 -1.826 10.133 1.00 93.94 84 VAL A O 1
ATOM 676 N N . ARG A 1 85 ? -17.367 -0.461 11.298 1.00 93.50 85 ARG A N 1
ATOM 677 C CA . ARG A 1 85 ? -18.175 -0.041 10.137 1.00 93.50 85 ARG A CA 1
ATOM 678 C C . ARG A 1 85 ? -17.345 0.602 9.024 1.00 93.50 85 ARG A C 1
ATOM 680 O O . ARG A 1 85 ? -17.656 0.443 7.849 1.00 93.50 85 ARG A O 1
ATOM 687 N N . VAL A 1 86 ? -16.285 1.329 9.382 1.00 91.06 86 VAL A N 1
ATOM 688 C CA . VAL A 1 86 ? -15.373 1.937 8.405 1.00 91.06 86 VAL A CA 1
ATOM 689 C C . VAL A 1 86 ? -14.578 0.844 7.695 1.00 91.06 86 VAL A C 1
ATOM 691 O O . VAL A 1 86 ? -14.455 0.884 6.473 1.00 91.06 86 VAL A O 1
ATOM 694 N N . VAL A 1 87 ? -14.093 -0.160 8.436 1.00 94.25 87 VAL A N 1
ATOM 695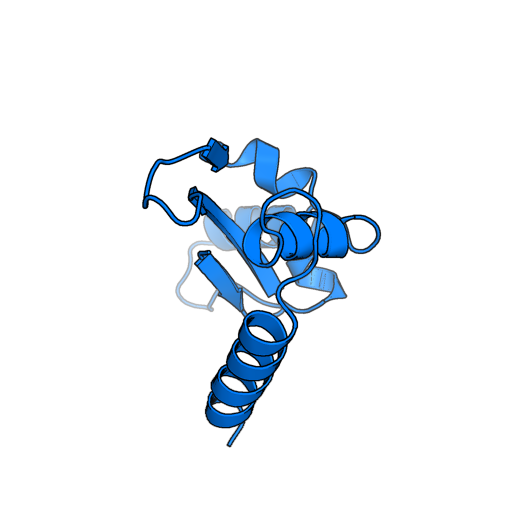 C CA . VAL A 1 87 ? -13.388 -1.323 7.869 1.00 94.25 87 VAL A CA 1
ATOM 696 C C . VAL A 1 87 ? -14.288 -2.094 6.904 1.00 94.25 87 VAL A C 1
ATOM 698 O O . VAL A 1 87 ? -13.878 -2.369 5.779 1.00 94.25 87 VAL A O 1
ATOM 701 N N . GLU A 1 88 ? -15.520 -2.400 7.314 1.00 96.12 88 GLU A N 1
ATOM 702 C CA . GLU A 1 88 ? -16.507 -3.088 6.473 1.00 96.12 88 GLU A CA 1
ATOM 703 C C . GLU A 1 88 ? -16.780 -2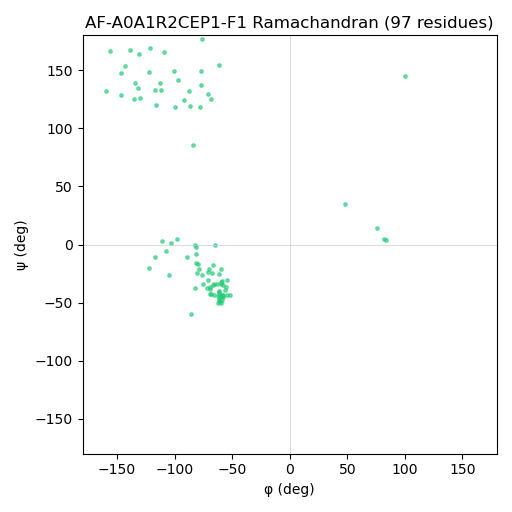.314 5.181 1.00 96.12 88 GLU A C 1
ATOM 705 O O . GLU A 1 88 ? -16.752 -2.899 4.099 1.00 96.12 88 GLU A O 1
ATOM 710 N N . ASN A 1 89 ? -16.956 -0.993 5.275 1.00 94.06 89 ASN A N 1
ATOM 711 C CA . ASN A 1 89 ? -17.144 -0.136 4.109 1.00 94.06 89 ASN A CA 1
ATOM 712 C C . ASN A 1 89 ? -15.926 -0.162 3.167 1.00 94.06 89 ASN A C 1
ATOM 714 O O . ASN A 1 89 ? -16.090 -0.284 1.957 1.00 94.06 89 ASN A O 1
ATOM 718 N N . PHE A 1 90 ? -14.696 -0.114 3.698 1.00 92.62 90 PHE A N 1
ATOM 719 C CA . PHE A 1 90 ? -13.481 -0.250 2.881 1.00 92.62 90 PHE A CA 1
ATOM 720 C C . PHE A 1 90 ? -13.437 -1.579 2.124 1.00 92.62 90 PHE A C 1
ATOM 722 O O . PHE A 1 90 ? -13.093 -1.595 0.941 1.00 92.62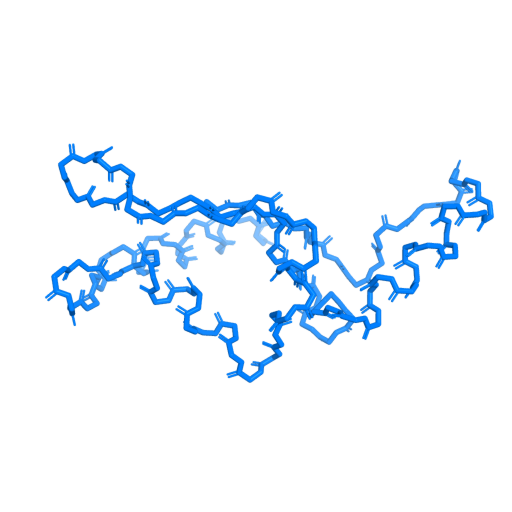 90 PHE A O 1
ATOM 729 N N . ILE A 1 91 ? -13.784 -2.683 2.791 1.00 93.75 91 ILE A N 1
ATOM 730 C CA . ILE A 1 91 ? -13.822 -4.010 2.169 1.00 93.75 91 ILE A CA 1
ATOM 731 C C . ILE A 1 91 ? -14.866 -4.024 1.049 1.00 93.75 91 ILE A C 1
ATOM 733 O O . ILE A 1 91 ? -14.534 -4.379 -0.079 1.00 93.75 91 ILE A O 1
ATOM 737 N N . GLN A 1 92 ? -16.092 -3.573 1.325 1.00 96.19 92 GLN A N 1
ATOM 738 C CA . GLN A 1 92 ? -17.181 -3.548 0.345 1.00 96.19 92 GLN A CA 1
ATOM 739 C C . GLN A 1 92 ? -16.840 -2.709 -0.891 1.00 96.19 92 GLN A C 1
ATOM 741 O O . GLN A 1 92 ? -17.018 -3.179 -2.014 1.00 96.19 92 GLN A O 1
ATOM 746 N N . GLU A 1 93 ? -16.318 -1.494 -0.711 1.00 94.19 93 GLU A N 1
ATOM 747 C CA . GLU A 1 93 ? -15.930 -0.639 -1.838 1.00 94.19 93 GLU A CA 1
ATOM 748 C C . GLU A 1 93 ? -14.753 -1.221 -2.629 1.00 94.19 93 GLU A C 1
ATOM 750 O O . GLU A 1 93 ? -14.717 -1.108 -3.851 1.00 94.19 93 GLU A O 1
ATOM 755 N N . THR A 1 94 ? -13.811 -1.898 -1.966 1.00 91.62 94 THR A N 1
ATOM 756 C CA . THR A 1 94 ? -12.678 -2.532 -2.659 1.00 91.62 94 THR A CA 1
ATOM 757 C C . THR A 1 94 ? -13.115 -3.762 -3.458 1.00 91.62 94 THR A C 1
ATOM 759 O O . THR A 1 94 ? -12.620 -3.975 -4.564 1.00 91.62 94 THR A O 1
ATOM 762 N N . GLU A 1 95 ? -14.059 -4.558 -2.950 1.00 94.38 95 GLU A N 1
ATOM 763 C CA . GLU A 1 95 ? -14.610 -5.707 -3.683 1.00 94.38 95 GLU A CA 1
ATOM 764 C C . GLU A 1 95 ? -15.347 -5.277 -4.958 1.00 94.38 95 GLU A C 1
ATOM 766 O O . GLU A 1 95 ? -15.228 -5.946 -5.982 1.00 94.38 95 GLU A O 1
ATOM 771 N N . LYS A 1 96 ? -16.016 -4.116 -4.956 1.00 95.12 96 LYS A N 1
ATOM 772 C CA . LYS A 1 96 ? -16.650 -3.564 -6.169 1.00 95.12 96 LYS A CA 1
ATOM 773 C C . LYS A 1 96 ? -15.659 -3.268 -7.296 1.00 95.12 96 LYS A C 1
ATOM 775 O O . LYS A 1 96 ? -16.060 -3.265 -8.449 1.00 95.12 96 LYS A O 1
ATOM 780 N N . ILE A 1 97 ? -14.386 -3.015 -6.981 1.00 88.62 97 ILE A N 1
ATOM 781 C CA . ILE A 1 97 ? -13.338 -2.733 -7.979 1.00 88.62 97 ILE A CA 1
ATOM 782 C C . ILE A 1 97 ? -12.838 -4.028 -8.644 1.00 88.62 97 ILE A C 1
ATOM 784 O O . ILE A 1 97 ? -12.251 -3.982 -9.723 1.00 88.62 97 ILE A O 1
ATOM 788 N N . LYS A 1 98 ? -13.032 -5.188 -8.001 1.00 81.44 98 LYS A N 1
ATOM 789 C CA . LYS A 1 98 ? -12.605 -6.489 -8.538 1.00 81.44 98 LYS A CA 1
ATOM 790 C C . LYS A 1 98 ? -13.571 -7.068 -9.577 1.00 81.44 98 LYS A C 1
ATOM 792 O O . LYS A 1 98 ? -13.138 -7.928 -10.343 1.00 81.44 98 LYS A O 1
ATOM 797 N N . ALA A 1 99 ? -14.843 -6.668 -9.531 1.00 56.50 99 ALA A N 1
ATOM 798 C CA . ALA A 1 99 ? -15.917 -7.144 -10.406 1.00 56.50 99 ALA A CA 1
ATOM 799 C C . ALA A 1 99 ? -15.922 -6.402 -11.749 1.00 56.50 99 ALA A C 1
ATOM 801 O O . ALA A 1 99 ? -16.188 -7.074 -12.770 1.00 56.50 99 ALA A O 1
#

Secondary structure (DSSP, 8-state):
-EEEESS----TTS-HHHHHHHHHHHHSSTHHHHSEEEEEEEEE-TTS-EEEEE--GGGGTT--TTTHHHHHHHHHEETTEE-HHHHHHHHHHHHHHH-

Solvent-accessible surface area (backbone atoms only — not comparable to full-atom values): 5867 Å² total; per-residue (Å²): 113,39,68,49,71,44,56,65,86,67,59,93,88,51,52,72,66,56,44,51,56,47,56,55,50,27,74,48,29,27,14,56,80,75,30,29,33,67,75,38,41,65,31,58,49,98,88,67,50,77,76,48,72,56,81,55,76,69,67,42,47,75,38,38,86,88,53,43,64,60,61,51,46,59,70,38,41,54,98,91,40,76,41,62,71,56,51,53,49,52,52,56,59,53,53,64,73,75,110

Sequence (99 aa):
MDCKLGRITWTPHHTEKTIRDQKAKNKLTTTGTLGFRISGLVVKNNQGEKIEQLVKNEAFMSITDENIHDYFKKIVMDQGIIQVRVVENFIQETEKIKA

Mean predicted aligned error: 3.79 Å